Protein AF-A0A4R4MKC4-F1 (afdb_monomer_lite)

Structure (mmCIF, N/CA/C/O backbone):
data_AF-A0A4R4MKC4-F1
#
_entry.id   AF-A0A4R4MKC4-F1
#
loop_
_atom_site.group_PDB
_atom_site.id
_atom_site.type_symbol
_atom_site.label_atom_id
_atom_site.label_alt_id
_atom_site.label_comp_id
_atom_site.label_asym_id
_atom_site.label_entity_id
_atom_site.label_seq_id
_atom_site.pdbx_PDB_ins_code
_atom_site.Cartn_x
_atom_site.Cartn_y
_atom_site.Cartn_z
_atom_site.occupancy
_atom_site.B_iso_or_equiv
_atom_site.auth_seq_id
_atom_site.auth_comp_id
_atom_site.auth_asym_id
_atom_site.auth_atom_id
_atom_site.pdbx_PDB_model_num
ATOM 1 N N . MET A 1 1 ? -0.985 -10.710 39.171 1.00 39.62 1 MET A N 1
ATOM 2 C CA . MET A 1 1 ? -1.564 -9.569 38.439 1.00 39.62 1 MET A CA 1
ATOM 3 C C . MET A 1 1 ? -1.254 -9.827 36.986 1.00 39.62 1 MET A C 1
ATOM 5 O O . MET A 1 1 ? -0.084 -9.866 36.647 1.00 39.62 1 MET A O 1
ATOM 9 N N . SER A 1 2 ? -2.262 -10.198 36.201 1.00 46.22 2 SER A N 1
ATOM 10 C CA . SER A 1 2 ? -2.122 -10.383 34.756 1.00 46.22 2 SER A CA 1
ATOM 11 C C . SER A 1 2 ? -1.725 -9.047 34.144 1.00 46.22 2 SER A C 1
ATOM 13 O O . SER A 1 2 ? -2.396 -8.059 34.438 1.00 46.22 2 SER A O 1
ATOM 15 N N . ASP A 1 3 ? -0.653 -9.022 33.351 1.00 48.34 3 ASP A N 1
ATOM 16 C CA . ASP A 1 3 ? -0.316 -7.870 32.515 1.00 48.34 3 ASP A CA 1
ATOM 17 C C . ASP A 1 3 ? -1.580 -7.442 31.771 1.00 48.34 3 ASP A C 1
ATOM 19 O O . ASP A 1 3 ? -2.181 -8.222 31.027 1.00 48.34 3 ASP A O 1
ATOM 23 N N . GLU A 1 4 ? -2.043 -6.231 32.060 1.00 58.16 4 GLU A N 1
ATOM 24 C CA . GLU A 1 4 ? -3.202 -5.645 31.412 1.00 58.16 4 GLU A CA 1
ATOM 25 C C . GLU A 1 4 ? -2.817 -5.404 29.953 1.00 58.16 4 GLU A C 1
ATOM 27 O O . GLU A 1 4 ? -2.108 -4.457 29.615 1.00 58.16 4 GLU A O 1
ATOM 32 N N . PHE A 1 5 ? -3.209 -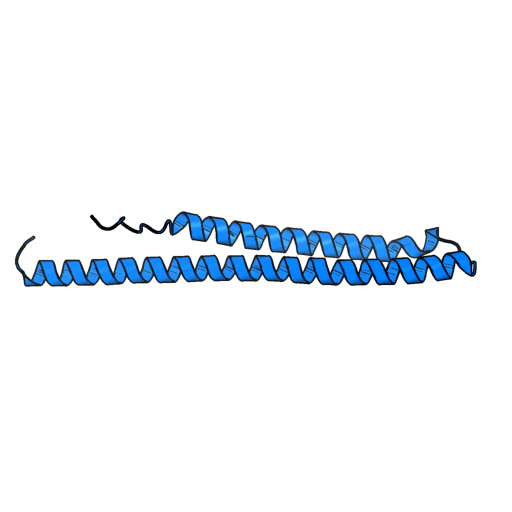6.338 29.088 1.00 61.97 5 PHE A N 1
ATOM 33 C CA . PHE A 1 5 ? -3.002 -6.236 27.654 1.00 61.97 5 PHE A CA 1
ATOM 34 C C . PHE A 1 5 ? -3.875 -5.095 27.120 1.00 61.97 5 PHE A C 1
ATOM 36 O O . PHE A 1 5 ? -5.037 -5.287 26.774 1.00 61.97 5 PHE A O 1
ATOM 43 N N . SER A 1 6 ? -3.315 -3.887 27.106 1.00 72.56 6 SER A N 1
ATOM 44 C CA . SER A 1 6 ? -3.930 -2.699 26.521 1.00 72.56 6 SER A CA 1
ATOM 45 C C . SER A 1 6 ? -3.474 -2.568 25.072 1.00 72.56 6 SER A C 1
ATOM 47 O O . SER A 1 6 ? -2.285 -2.383 24.794 1.00 72.56 6 SER A O 1
ATOM 49 N N . VAL A 1 7 ? -4.411 -2.686 24.129 1.00 82.25 7 VAL A N 1
ATOM 50 C CA . VAL A 1 7 ? -4.106 -2.463 22.714 1.00 82.25 7 VAL A CA 1
ATOM 51 C C . VAL A 1 7 ? -4.260 -0.988 22.377 1.00 82.25 7 VAL A C 1
ATOM 53 O O . VAL A 1 7 ? -5.324 -0.394 22.533 1.00 82.25 7 VAL A O 1
ATOM 56 N N . ASN A 1 8 ? -3.199 -0.397 21.831 1.00 89.31 8 ASN A N 1
ATOM 57 C CA . ASN A 1 8 ? -3.229 0.966 21.316 1.00 89.31 8 ASN A CA 1
ATOM 58 C C . ASN A 1 8 ? -3.950 1.024 19.954 1.00 89.31 8 ASN A C 1
ATOM 60 O O . ASN A 1 8 ? -3.313 1.035 18.899 1.00 89.31 8 ASN A O 1
ATOM 64 N N . VAL A 1 9 ? -5.286 1.074 19.982 1.00 93.06 9 VAL A N 1
ATOM 65 C CA . VAL A 1 9 ? -6.149 1.208 18.792 1.00 93.06 9 VAL A CA 1
ATOM 66 C C . VAL A 1 9 ? -5.769 2.423 17.923 1.00 93.06 9 VAL A C 1
ATOM 68 O O . VAL A 1 9 ? -5.602 2.244 16.712 1.00 93.06 9 VAL A O 1
ATOM 71 N N . PRO A 1 10 ? -5.547 3.639 18.475 1.00 92.88 10 PRO A N 1
ATOM 72 C CA . PRO A 1 10 ? -5.043 4.768 17.687 1.00 92.88 10 PRO A CA 1
ATOM 73 C C . PRO A 1 10 ? -3.705 4.480 16.994 1.00 92.88 10 PRO A C 1
ATOM 75 O O . PRO A 1 10 ? -3.509 4.860 15.839 1.00 92.88 10 PRO A O 1
ATOM 78 N N . GLY A 1 11 ? -2.800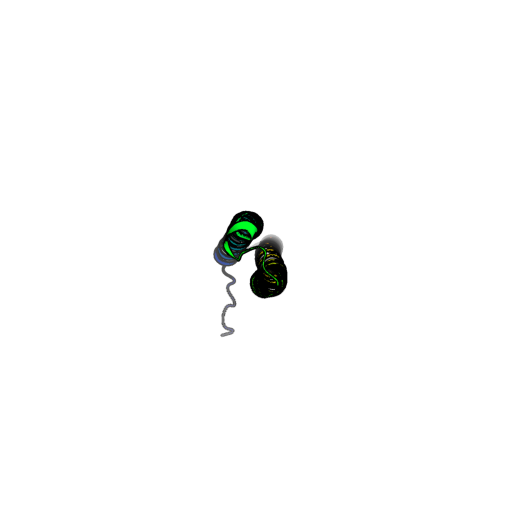 3.775 17.678 1.00 92.94 11 GLY A N 1
ATOM 79 C CA . GLY A 1 11 ? -1.513 3.350 17.131 1.00 92.94 11 GLY A CA 1
ATOM 80 C C . GLY A 1 11 ? -1.662 2.397 15.947 1.00 92.94 11 GLY A C 1
ATOM 81 O O . GLY A 1 11 ? -1.015 2.603 14.923 1.00 92.94 11 GLY A O 1
ATOM 82 N N . LEU A 1 12 ? -2.559 1.409 16.044 1.00 93.44 12 LEU A N 1
ATOM 83 C CA . LEU A 1 12 ? -2.856 0.489 14.940 1.00 93.44 12 LEU A CA 1
ATOM 84 C C . LEU A 1 12 ? -3.427 1.220 13.723 1.00 93.44 12 LEU A C 1
ATOM 86 O O . LEU A 1 12 ? -2.985 0.966 12.604 1.00 93.44 12 LEU A O 1
ATOM 90 N N . ARG A 1 13 ? -4.348 2.170 13.928 1.00 95.00 13 ARG A N 1
ATOM 91 C CA . ARG A 1 13 ? -4.892 2.986 12.829 1.00 95.00 13 ARG A CA 1
ATOM 92 C C . ARG A 1 13 ? -3.814 3.834 12.162 1.00 95.00 13 ARG A C 1
ATOM 94 O O . ARG A 1 13 ? -3.715 3.835 10.942 1.00 95.00 13 ARG A O 1
ATOM 101 N N . SER A 1 14 ? -2.985 4.508 12.957 1.00 96.44 14 SER A N 1
ATOM 102 C CA . SER A 1 14 ? -1.880 5.330 12.449 1.00 96.44 14 SER A CA 1
ATOM 103 C C . SER A 1 14 ? -0.865 4.504 11.650 1.00 96.44 14 SER A C 1
ATOM 105 O O . SER A 1 14 ? -0.471 4.886 10.545 1.00 96.44 14 SER A O 1
ATOM 107 N N . ALA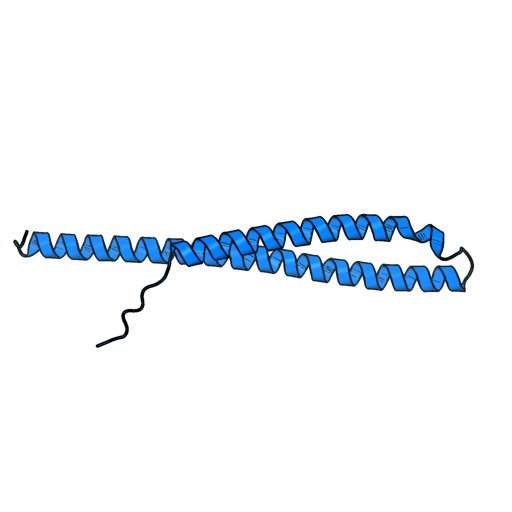 A 1 15 ? -0.490 3.329 12.166 1.00 95.44 15 ALA A N 1
ATOM 108 C CA . ALA A 1 15 ? 0.373 2.391 11.458 1.00 95.44 15 ALA A CA 1
ATOM 109 C C . ALA A 1 15 ? -0.285 1.890 10.163 1.00 95.44 15 ALA A C 1
ATOM 111 O O . ALA A 1 15 ? 0.375 1.830 9.127 1.00 95.44 15 ALA A O 1
ATOM 112 N N . GLY A 1 16 ? -1.589 1.600 10.201 1.00 96.06 16 GLY A N 1
ATOM 113 C CA . GLY A 1 16 ? -2.377 1.213 9.036 1.00 96.06 16 GLY A CA 1
ATOM 114 C C . GLY A 1 16 ? -2.329 2.256 7.920 1.00 96.06 16 GLY A C 1
ATOM 115 O O . GLY A 1 16 ? -1.945 1.935 6.796 1.00 96.06 16 GLY A O 1
ATOM 116 N N . THR A 1 17 ? -2.628 3.516 8.247 1.00 97.19 17 THR A N 1
ATOM 117 C CA . THR A 1 17 ? -2.538 4.647 7.310 1.00 97.19 17 THR A CA 1
ATOM 118 C C . THR A 1 17 ? -1.123 4.812 6.762 1.00 97.19 17 THR A C 1
ATOM 120 O O . THR A 1 17 ? -0.944 4.926 5.554 1.00 97.19 17 THR A O 1
ATOM 123 N N . SER A 1 18 ? -0.107 4.749 7.627 1.00 97.25 18 SER A N 1
ATOM 124 C CA . SER A 1 18 ? 1.295 4.900 7.213 1.00 97.25 18 SER A CA 1
ATOM 125 C C . SER A 1 18 ? 1.726 3.825 6.210 1.00 97.25 18 SER A C 1
ATOM 127 O O . SER A 1 18 ? 2.450 4.119 5.261 1.00 97.25 18 SER A O 1
ATOM 129 N N . MET A 1 19 ? 1.266 2.582 6.390 1.00 96.56 19 MET A N 1
ATOM 130 C CA . MET A 1 19 ? 1.548 1.486 5.457 1.00 96.56 19 MET A CA 1
ATOM 131 C C . MET A 1 19 ? 0.836 1.681 4.115 1.00 96.56 19 MET A C 1
ATOM 133 O O . MET A 1 19 ? 1.452 1.486 3.070 1.00 96.56 19 MET A O 1
ATOM 137 N N . GLN A 1 20 ? -0.420 2.134 4.118 1.00 96.31 20 GLN A N 1
ATOM 138 C CA . GLN A 1 20 ? -1.138 2.448 2.876 1.00 96.31 20 GLN A CA 1
ATOM 139 C C . GLN A 1 20 ? -0.465 3.592 2.108 1.00 96.31 20 GLN A C 1
ATOM 141 O O . GLN A 1 20 ? -0.263 3.492 0.898 1.00 96.31 20 GLN A O 1
ATOM 146 N N . GLU A 1 21 ? -0.049 4.652 2.806 1.00 96.25 21 GLU A N 1
ATOM 147 C CA . GLU A 1 21 ? 0.689 5.766 2.204 1.00 96.25 21 GLU A CA 1
ATOM 148 C C . GLU A 1 21 ? 2.037 5.322 1.629 1.00 96.25 21 GLU A C 1
ATOM 150 O O . GLU A 1 21 ? 2.420 5.758 0.541 1.00 96.25 21 GLU A O 1
ATOM 155 N N . LEU A 1 22 ? 2.763 4.451 2.337 1.00 95.69 22 LEU A N 1
ATOM 156 C CA . LEU A 1 22 ? 4.018 3.885 1.849 1.00 95.69 22 LEU A CA 1
ATOM 157 C C . LEU A 1 22 ? 3.798 3.055 0.581 1.00 95.69 22 LEU A C 1
ATOM 159 O O . LEU A 1 22 ? 4.542 3.232 -0.384 1.00 95.69 22 LEU A O 1
ATOM 163 N N . GLY A 1 23 ? 2.769 2.204 0.567 1.00 95.00 23 GLY A N 1
ATOM 164 C CA . GLY A 1 23 ? 2.377 1.425 -0.607 1.00 95.00 23 GLY A CA 1
ATOM 165 C C . GLY A 1 23 ? 2.076 2.323 -1.806 1.00 95.00 23 GLY A C 1
ATOM 166 O O . GLY A 1 23 ? 2.688 2.164 -2.858 1.00 95.00 23 GLY A O 1
ATOM 167 N N . ALA A 1 24 ? 1.239 3.347 -1.626 1.00 94.56 24 ALA A N 1
ATOM 168 C CA . ALA A 1 24 ? 0.894 4.292 -2.689 1.00 94.56 24 ALA A CA 1
ATOM 169 C C . ALA A 1 24 ? 2.110 5.080 -3.216 1.00 94.56 24 ALA A C 1
ATOM 171 O O . ALA A 1 24 ? 2.250 5.296 -4.421 1.00 94.56 24 ALA A O 1
ATOM 172 N N . ARG A 1 25 ? 3.026 5.499 -2.331 1.00 95.25 25 ARG A N 1
ATOM 173 C CA . ARG A 1 25 ? 4.273 6.172 -2.737 1.00 95.25 25 ARG A CA 1
ATOM 174 C C . ARG A 1 25 ? 5.192 5.244 -3.525 1.00 95.25 25 ARG A C 1
ATOM 176 O O . ARG A 1 25 ? 5.840 5.697 -4.469 1.00 95.25 25 ARG A O 1
ATOM 183 N N . LEU A 1 26 ? 5.283 3.979 -3.119 1.00 93.38 26 LEU A N 1
ATOM 184 C CA . LEU A 1 26 ? 6.106 2.988 -3.801 1.00 93.38 26 LEU A CA 1
ATOM 185 C C . LEU A 1 26 ? 5.558 2.691 -5.200 1.00 93.38 26 LEU A C 1
ATOM 187 O O . LEU A 1 26 ? 6.331 2.707 -6.155 1.00 93.38 26 LEU A O 1
ATOM 191 N N . ASP A 1 27 ? 4.243 2.521 -5.318 1.00 92.50 27 ASP A N 1
ATOM 192 C CA . ASP A 1 27 ? 3.553 2.290 -6.588 1.00 92.50 27 ASP A CA 1
ATOM 193 C C . ASP A 1 27 ? 3.747 3.462 -7.567 1.00 92.50 27 ASP A C 1
ATOM 195 O O . ASP A 1 27 ? 4.245 3.286 -8.681 1.00 92.50 27 ASP A O 1
ATOM 199 N N . GLY A 1 28 ? 3.509 4.700 -7.116 1.00 91.62 28 GLY A N 1
ATOM 200 C CA . GLY A 1 28 ? 3.730 5.885 -7.952 1.00 91.62 28 GLY A CA 1
ATOM 201 C C . GLY A 1 28 ? 5.188 6.044 -8.406 1.00 91.62 28 GLY A C 1
ATOM 202 O O . GLY A 1 28 ? 5.464 6.453 -9.538 1.00 91.62 28 GLY A O 1
ATOM 203 N N . ARG A 1 29 ? 6.152 5.683 -7.548 1.00 91.50 29 ARG A N 1
ATOM 204 C CA . ARG A 1 29 ? 7.580 5.716 -7.892 1.00 91.50 29 ARG A CA 1
ATOM 205 C C . ARG A 1 29 ? 7.965 4.604 -8.867 1.00 91.50 29 ARG A C 1
ATOM 207 O O . ARG A 1 29 ? 8.792 4.848 -9.744 1.00 91.50 29 ARG A O 1
ATOM 214 N N . GLN A 1 30 ? 7.374 3.419 -8.740 1.00 92.50 30 GLN A N 1
ATOM 215 C CA . GLN A 1 30 ? 7.549 2.326 -9.693 1.00 92.50 30 GLN A CA 1
ATOM 216 C C . GLN A 1 30 ? 7.038 2.729 -11.079 1.00 92.50 30 GLN A C 1
ATOM 218 O O . GLN A 1 30 ? 7.737 2.502 -12.062 1.00 92.50 30 GLN A O 1
ATOM 223 N N . GLU A 1 31 ? 5.866 3.355 -11.175 1.00 88.12 31 GLU A N 1
ATOM 224 C CA . GLU A 1 31 ? 5.318 3.791 -12.465 1.00 88.12 31 GLU A CA 1
ATOM 225 C C . GLU A 1 31 ? 6.189 4.868 -13.128 1.00 88.12 31 GLU A C 1
ATOM 227 O O . GLU A 1 31 ? 6.547 4.770 -14.304 1.00 88.12 31 GLU A O 1
ATOM 232 N N . SER A 1 32 ? 6.651 5.843 -12.338 1.00 88.50 32 SER A N 1
ATOM 233 C CA . SER A 1 32 ? 7.629 6.836 -12.797 1.00 88.50 32 SER A CA 1
ATOM 234 C C . SER A 1 32 ? 8.919 6.186 -13.309 1.00 88.50 32 SER A C 1
ATOM 236 O O . SER A 1 32 ? 9.487 6.625 -14.311 1.00 88.50 32 SER A O 1
ATOM 238 N N . TRP A 1 33 ? 9.388 5.132 -12.642 1.00 88.75 33 TRP A N 1
ATOM 239 C CA . TRP A 1 33 ? 10.590 4.412 -13.042 1.00 88.75 33 TRP A CA 1
ATOM 240 C C . TRP A 1 33 ? 10.388 3.580 -14.316 1.00 88.75 33 TRP A C 1
ATOM 242 O O . TRP A 1 33 ? 11.235 3.643 -15.205 1.00 88.75 33 TRP A O 1
ATOM 252 N N . LYS A 1 34 ? 9.250 2.890 -14.469 1.00 86.19 34 LYS A N 1
ATOM 253 C CA . LYS A 1 34 ? 8.891 2.182 -15.712 1.00 86.19 34 LYS A CA 1
ATOM 254 C C . LYS A 1 34 ? 8.909 3.123 -16.916 1.00 86.19 34 LYS A C 1
ATOM 256 O O . LYS A 1 34 ? 9.488 2.787 -17.948 1.00 86.19 34 LYS A O 1
ATOM 261 N N . SER A 1 35 ? 8.356 4.327 -16.764 1.00 85.00 35 SER A N 1
ATOM 262 C CA . SER A 1 35 ? 8.388 5.343 -17.821 1.00 85.00 35 SER A CA 1
ATOM 263 C C . SER A 1 35 ? 9.812 5.785 -18.182 1.00 85.00 35 SER A C 1
ATOM 265 O O . SER A 1 35 ? 10.087 6.019 -19.357 1.00 85.00 35 SER A O 1
ATOM 267 N N . GLN A 1 36 ? 10.717 5.902 -17.204 1.00 86.25 36 GLN A N 1
ATOM 268 C CA . GLN A 1 36 ? 12.117 6.277 -17.445 1.00 86.25 36 GLN A CA 1
ATOM 269 C C . GLN A 1 36 ? 12.889 5.169 -18.167 1.00 86.25 36 GLN A C 1
ATOM 271 O O . GLN A 1 36 ? 13.623 5.446 -19.112 1.00 86.25 36 GLN A O 1
ATOM 276 N N . VAL A 1 37 ? 12.690 3.918 -17.750 1.00 85.06 37 VAL A N 1
ATOM 277 C CA . VAL A 1 37 ? 13.310 2.740 -18.370 1.00 85.06 37 VAL A CA 1
ATOM 278 C C . VAL A 1 37 ? 12.871 2.605 -19.827 1.00 85.06 37 VAL A C 1
ATOM 280 O O . VAL A 1 37 ? 13.721 2.464 -20.704 1.00 85.06 37 VAL A O 1
ATOM 283 N N . ALA A 1 38 ? 11.574 2.737 -20.113 1.00 78.88 38 ALA A N 1
ATOM 284 C CA . ALA A 1 38 ? 11.056 2.658 -21.479 1.00 78.88 38 ALA A CA 1
ATOM 285 C C . ALA A 1 38 ? 11.629 3.745 -22.411 1.00 78.88 38 ALA A C 1
ATOM 287 O O . ALA A 1 38 ? 11.780 3.516 -23.607 1.00 78.88 38 ALA A O 1
ATOM 288 N N . GLY A 1 39 ? 11.982 4.919 -21.873 1.00 77.38 39 GLY A N 1
ATOM 289 C CA . GLY A 1 39 ? 12.603 6.009 -22.632 1.00 77.38 39 GLY A CA 1
ATOM 290 C C . GLY A 1 39 ? 14.114 5.868 -22.852 1.00 77.38 39 GLY A C 1
ATOM 291 O O . GLY A 1 39 ? 14.701 6.710 -23.529 1.00 77.38 39 GLY A O 1
ATOM 292 N N . SER A 1 40 ? 14.756 4.847 -22.275 1.00 71.94 40 SER A N 1
ATOM 293 C CA . SER A 1 40 ? 16.219 4.702 -22.268 1.00 71.94 40 SER A CA 1
ATOM 294 C C . SER A 1 40 ? 16.797 3.889 -23.434 1.00 71.94 40 SER A C 1
ATOM 296 O O . SER A 1 40 ? 18.006 3.902 -23.617 1.00 71.94 40 SER A O 1
ATOM 298 N N . SER A 1 41 ? 15.971 3.238 -24.257 1.00 66.69 41 SER A N 1
ATOM 299 C CA . SER A 1 41 ? 16.395 2.349 -25.359 1.00 66.69 41 SER A CA 1
ATOM 300 C C . SER A 1 41 ? 17.423 2.959 -26.320 1.00 66.69 41 SER A C 1
ATOM 302 O O . SER A 1 41 ? 18.367 2.302 -26.745 1.00 66.69 41 SER A O 1
ATOM 304 N N . ALA A 1 42 ? 17.310 4.257 -26.609 1.00 68.31 42 ALA A N 1
ATOM 305 C CA . ALA A 1 42 ? 18.155 4.938 -27.589 1.00 68.31 42 ALA A CA 1
ATOM 306 C C . ALA A 1 42 ? 19.633 5.126 -27.175 1.00 68.31 42 ALA A C 1
ATOM 308 O O . ALA A 1 42 ? 20.428 5.580 -27.998 1.00 68.31 42 ALA A O 1
ATOM 309 N N . ILE A 1 43 ? 20.017 4.830 -25.926 1.00 80.56 43 ILE A N 1
ATOM 310 C CA . ILE A 1 43 ? 21.372 5.124 -25.416 1.00 80.56 43 ILE A CA 1
ATOM 311 C C . ILE A 1 43 ? 22.380 3.985 -25.613 1.00 80.56 43 ILE A C 1
ATOM 313 O O . ILE A 1 43 ? 23.577 4.222 -25.464 1.00 80.56 43 ILE A O 1
ATOM 317 N N . TRP A 1 44 ? 21.921 2.773 -25.936 1.00 82.81 44 TRP A N 1
ATOM 318 C CA . TRP A 1 44 ? 22.771 1.573 -25.947 1.00 82.81 44 TRP A CA 1
ATOM 319 C C . TRP A 1 44 ? 23.407 1.263 -27.304 1.00 82.81 44 TRP A C 1
ATOM 321 O O . TRP A 1 44 ? 24.320 0.449 -27.361 1.00 82.81 44 TRP A O 1
ATOM 331 N N . GLY A 1 45 ? 22.999 1.965 -28.364 1.00 81.00 45 GLY A N 1
ATOM 332 C CA . GLY A 1 45 ? 23.457 1.696 -29.728 1.00 81.00 45 GLY A CA 1
ATOM 333 C C . GLY A 1 45 ? 22.615 0.625 -30.424 1.00 81.00 45 GLY A C 1
ATOM 334 O O . GLY A 1 45 ? 21.963 -0.190 -29.785 1.00 81.00 45 GLY A O 1
ATOM 335 N N . ALA A 1 46 ? 22.591 0.677 -31.758 1.00 84.50 46 ALA A N 1
ATOM 336 C CA . ALA A 1 46 ? 21.818 -0.243 -32.601 1.00 84.50 46 ALA A CA 1
ATOM 337 C C . ALA A 1 46 ? 22.673 -1.390 -33.177 1.00 84.50 46 ALA A C 1
ATOM 339 O O . ALA A 1 46 ? 22.248 -2.064 -34.115 1.00 84.50 46 ALA A O 1
ATOM 340 N N . ASP A 1 47 ? 23.898 -1.564 -32.675 1.00 90.06 47 ASP A N 1
ATOM 341 C CA . ASP A 1 47 ? 24.733 -2.724 -32.975 1.00 90.06 47 ASP A CA 1
ATOM 342 C C . ASP A 1 47 ? 24.237 -3.967 -32.215 1.00 90.06 47 ASP A C 1
ATOM 344 O O . ASP A 1 47 ? 23.295 -3.913 -31.414 1.00 90.06 47 ASP A O 1
ATOM 348 N N . GLU A 1 48 ? 24.816 -5.123 -32.537 1.00 89.31 48 GLU A N 1
ATOM 349 C CA . GLU A 1 48 ? 24.404 -6.406 -31.962 1.00 89.31 48 GLU A CA 1
ATOM 350 C C . GLU A 1 48 ? 24.636 -6.424 -30.446 1.00 89.31 48 GLU A C 1
ATOM 352 O O . GLU A 1 48 ? 23.758 -6.837 -29.687 1.00 89.31 48 GLU A O 1
ATOM 357 N N . GLU A 1 49 ? 25.780 -5.905 -29.995 1.00 89.19 49 GLU A N 1
ATOM 358 C CA . GLU A 1 49 ? 26.122 -5.799 -28.582 1.00 89.19 49 GLU A CA 1
ATOM 359 C C . GLU A 1 49 ? 25.188 -4.845 -27.823 1.00 89.19 49 GLU A C 1
ATOM 361 O O . GLU A 1 49 ? 24.711 -5.196 -26.738 1.00 89.19 49 GLU A O 1
ATOM 366 N N . GLY A 1 50 ? 24.883 -3.674 -28.393 1.00 87.62 50 GLY A N 1
ATOM 367 C CA . GLY A 1 50 ? 23.953 -2.701 -27.820 1.00 87.62 50 GLY A CA 1
ATOM 368 C C . GLY A 1 50 ? 22.537 -3.253 -27.691 1.00 87.62 50 GLY A C 1
ATOM 369 O O . GLY A 1 50 ? 21.926 -3.153 -26.625 1.00 87.62 50 GLY A O 1
ATOM 370 N N . SER A 1 51 ? 22.056 -3.943 -28.728 1.00 87.12 51 SER A N 1
ATOM 371 C CA . SER A 1 51 ? 20.731 -4.579 -28.739 1.00 87.12 51 SER A CA 1
ATOM 372 C C . SER A 1 51 ? 20.620 -5.704 -27.701 1.00 87.12 51 SER A C 1
ATOM 374 O O . SER A 1 51 ? 19.595 -5.854 -27.031 1.00 87.12 51 SER A O 1
ATOM 376 N N . LEU A 1 52 ? 21.681 -6.504 -27.539 1.00 89.81 52 LEU A N 1
ATOM 377 C CA . LEU A 1 52 ? 21.715 -7.606 -26.576 1.00 89.81 52 LEU A CA 1
ATOM 378 C C . LEU A 1 52 ? 21.754 -7.088 -25.131 1.00 89.81 52 LEU A C 1
ATOM 380 O O . LEU A 1 52 ? 21.068 -7.629 -24.258 1.00 89.81 52 LEU A O 1
ATOM 384 N N . PHE A 1 53 ? 22.503 -6.010 -24.883 1.00 88.62 53 PHE A N 1
ATOM 385 C CA . PHE A 1 53 ? 22.508 -5.333 -23.589 1.00 88.62 53 PHE A CA 1
ATOM 386 C C . PHE A 1 53 ? 21.147 -4.706 -23.266 1.00 88.62 53 PHE A C 1
ATOM 388 O O . PHE A 1 53 ? 20.639 -4.894 -22.159 1.00 88.62 53 PHE A O 1
ATOM 395 N N . GLU A 1 54 ? 20.541 -3.998 -24.222 1.00 88.31 54 GLU A N 1
ATOM 396 C CA . GLU A 1 54 ? 19.222 -3.383 -24.061 1.00 88.31 54 GLU A CA 1
ATOM 397 C C . GLU A 1 54 ? 18.169 -4.425 -23.663 1.00 88.31 54 GLU A C 1
ATOM 399 O O . GLU A 1 54 ? 17.448 -4.225 -22.684 1.00 88.31 54 GLU A O 1
ATOM 404 N N . GLY A 1 55 ? 18.120 -5.564 -24.361 1.00 87.12 55 GLY A N 1
ATOM 405 C CA . GLY A 1 55 ? 17.185 -6.646 -24.051 1.00 87.12 55 GLY A CA 1
ATOM 406 C C . GLY A 1 55 ? 17.320 -7.153 -22.612 1.00 87.12 55 GLY A C 1
ATOM 407 O O . GLY A 1 55 ? 16.328 -7.217 -21.883 1.00 87.12 55 GLY A O 1
ATOM 408 N N . GLY A 1 56 ? 18.549 -7.441 -22.168 1.00 89.81 56 GLY A N 1
ATOM 409 C CA . GLY A 1 56 ? 18.806 -7.888 -20.795 1.00 89.81 56 GLY A CA 1
ATOM 410 C C . GLY A 1 56 ? 18.495 -6.815 -19.745 1.00 89.81 56 GLY A C 1
ATOM 411 O O . GLY A 1 56 ? 17.936 -7.113 -18.688 1.00 89.81 56 GLY A O 1
ATOM 412 N N . TYR A 1 57 ? 18.805 -5.551 -20.039 1.00 88.44 57 TYR A N 1
ATOM 413 C CA . TYR A 1 57 ? 18.469 -4.428 -19.168 1.00 88.44 57 TYR A CA 1
ATOM 414 C C . TYR A 1 57 ? 16.950 -4.282 -19.002 1.00 88.44 57 TYR A C 1
ATOM 416 O O . TYR A 1 57 ? 16.459 -4.183 -17.874 1.00 88.44 57 TYR A O 1
ATOM 424 N N . LEU A 1 58 ? 16.192 -4.311 -20.101 1.00 89.00 58 LEU A N 1
ATOM 425 C CA . LEU A 1 58 ? 14.731 -4.213 -20.082 1.00 89.00 58 LEU A CA 1
ATOM 426 C C . LEU A 1 58 ? 14.083 -5.391 -19.345 1.00 89.00 58 LEU A C 1
ATOM 428 O O . LEU A 1 58 ? 13.142 -5.187 -18.581 1.00 89.00 58 LEU A O 1
ATOM 432 N N . GLU A 1 59 ? 14.609 -6.607 -19.497 1.00 90.12 59 GLU A N 1
ATOM 433 C CA . GLU A 1 59 ? 14.114 -7.783 -18.774 1.00 90.12 59 GLU A CA 1
ATOM 434 C C . GLU A 1 59 ? 14.303 -7.644 -17.254 1.00 90.12 59 GLU A C 1
ATOM 436 O O . GLU A 1 59 ? 13.351 -7.782 -16.478 1.00 90.12 59 GLU A O 1
ATOM 441 N N . VAL A 1 60 ? 15.522 -7.317 -16.812 1.00 91.19 60 VAL A N 1
ATOM 442 C CA . VAL A 1 60 ? 15.837 -7.161 -15.383 1.00 91.19 60 VAL A CA 1
ATOM 443 C C . VAL A 1 60 ? 15.025 -6.023 -14.767 1.00 91.19 60 VAL A C 1
ATOM 445 O O . VAL A 1 60 ? 14.516 -6.146 -13.648 1.00 91.19 60 VAL A O 1
ATOM 448 N N . THR A 1 61 ? 14.877 -4.915 -15.491 1.00 90.38 61 THR A N 1
ATOM 449 C CA . THR A 1 61 ? 14.104 -3.769 -15.009 1.00 90.38 61 THR A CA 1
ATOM 450 C C . THR A 1 61 ? 12.603 -4.059 -14.964 1.00 90.38 61 THR A C 1
ATOM 452 O O . THR A 1 61 ? 11.957 -3.741 -13.964 1.00 90.38 61 THR A O 1
ATOM 455 N N . ALA A 1 62 ? 12.039 -4.751 -15.956 1.00 89.38 62 ALA A N 1
ATOM 456 C CA . ALA A 1 62 ? 10.653 -5.212 -15.898 1.00 89.38 62 ALA A CA 1
ATOM 457 C C . ALA A 1 62 ? 10.413 -6.087 -14.658 1.00 89.38 62 ALA A C 1
ATOM 459 O O . ALA A 1 62 ? 9.481 -5.833 -13.888 1.00 89.38 62 ALA A O 1
ATOM 460 N N . ARG A 1 63 ? 11.314 -7.044 -14.397 1.00 91.81 63 ARG A N 1
ATOM 461 C CA . ARG A 1 63 ? 11.205 -7.946 -13.246 1.00 91.81 63 ARG A CA 1
ATOM 462 C C . ARG A 1 63 ? 11.290 -7.219 -11.906 1.00 91.81 63 ARG A C 1
ATOM 464 O O . ARG A 1 63 ? 10.514 -7.502 -10.995 1.00 91.81 63 ARG A O 1
ATOM 471 N N . LEU A 1 64 ? 12.214 -6.272 -11.769 1.00 90.75 64 LEU A N 1
ATOM 472 C CA . LEU A 1 64 ? 12.291 -5.433 -10.573 1.00 90.75 64 LEU A CA 1
ATOM 473 C C . LEU A 1 64 ? 11.014 -4.587 -10.406 1.00 90.75 64 LEU A C 1
ATOM 475 O O . LEU A 1 64 ? 10.553 -4.398 -9.283 1.00 90.75 64 LEU A O 1
ATOM 479 N N . GLY A 1 65 ? 10.392 -4.147 -11.501 1.00 91.31 65 GLY A N 1
ATOM 480 C CA . GLY A 1 65 ? 9.135 -3.396 -11.472 1.00 91.31 65 GLY A CA 1
ATOM 481 C C . GLY A 1 65 ? 7.978 -4.205 -10.901 1.00 91.31 65 GLY A C 1
ATOM 482 O O . GLY A 1 65 ? 7.236 -3.695 -10.069 1.00 91.31 65 GLY A O 1
ATOM 483 N N . GLU A 1 66 ? 7.856 -5.471 -11.294 1.00 91.94 66 GLU A N 1
ATOM 484 C CA . GLU A 1 66 ? 6.864 -6.396 -10.731 1.00 91.94 66 GLU A CA 1
ATOM 485 C C . GLU A 1 66 ? 7.062 -6.612 -9.226 1.00 91.94 66 GLU A C 1
ATOM 487 O O . GLU A 1 66 ? 6.097 -6.600 -8.464 1.00 91.94 66 GLU A O 1
ATOM 492 N N . LEU A 1 67 ? 8.313 -6.778 -8.783 1.00 93.94 67 LEU A N 1
ATOM 493 C CA . LEU A 1 67 ? 8.631 -6.974 -7.365 1.00 93.94 67 LEU A CA 1
ATOM 494 C C . LEU A 1 67 ? 8.273 -5.745 -6.522 1.00 93.94 67 LEU A C 1
ATOM 496 O O . LEU A 1 67 ? 7.739 -5.888 -5.422 1.00 93.94 67 LEU A O 1
ATOM 500 N N . LEU A 1 68 ? 8.547 -4.541 -7.033 1.00 92.56 68 LEU A N 1
ATOM 501 C CA . LEU A 1 68 ? 8.182 -3.294 -6.359 1.00 92.56 68 LEU A CA 1
ATOM 502 C C . LEU A 1 68 ? 6.659 -3.118 -6.280 1.00 92.56 68 LEU A C 1
ATOM 504 O O . LEU A 1 68 ? 6.165 -2.702 -5.233 1.00 92.56 68 LEU A O 1
ATOM 508 N N . GLY A 1 69 ? 5.926 -3.496 -7.330 1.00 93.50 69 GLY A N 1
ATOM 509 C CA . GLY A 1 69 ? 4.461 -3.477 -7.337 1.00 93.50 69 GLY A CA 1
ATOM 510 C C . GLY A 1 69 ? 3.858 -4.447 -6.329 1.00 93.50 69 GLY A C 1
ATOM 511 O O . GLY A 1 69 ? 3.013 -4.059 -5.525 1.00 93.50 69 GLY A O 1
ATOM 512 N N . GLY A 1 70 ? 4.368 -5.681 -6.279 1.00 94.88 70 GLY A N 1
ATOM 513 C CA . GLY A 1 70 ? 3.949 -6.658 -5.270 1.00 94.88 70 GLY A CA 1
ATOM 514 C C . GLY A 1 70 ? 4.245 -6.196 -3.838 1.00 94.88 70 GLY A C 1
ATOM 515 O O . GLY A 1 70 ? 3.443 -6.415 -2.930 1.00 94.88 70 GLY A 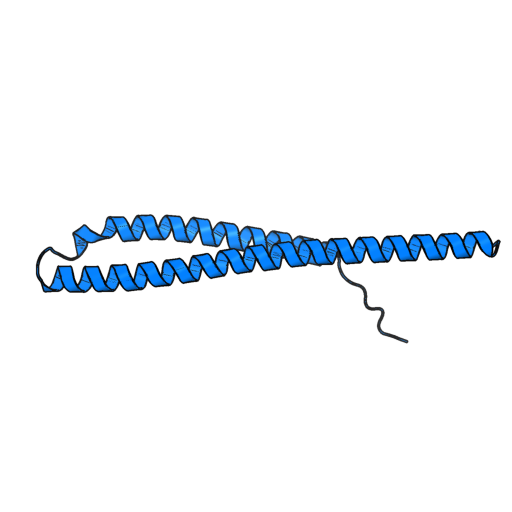O 1
ATOM 516 N N . LEU A 1 71 ? 5.365 -5.499 -3.619 1.00 95.12 71 LEU A N 1
ATOM 517 C CA . LEU A 1 71 ? 5.679 -4.910 -2.316 1.00 95.12 71 LEU A CA 1
ATOM 518 C C . LEU A 1 71 ? 4.730 -3.752 -1.959 1.00 95.12 71 LEU A C 1
ATOM 520 O O . LEU A 1 71 ? 4.315 -3.637 -0.804 1.00 95.12 71 LEU A O 1
ATOM 524 N N . ALA A 1 72 ? 4.362 -2.912 -2.930 1.00 95.38 72 ALA A N 1
ATOM 525 C CA . ALA A 1 72 ? 3.400 -1.830 -2.732 1.00 95.38 72 ALA A CA 1
ATOM 526 C C . ALA A 1 72 ? 2.014 -2.368 -2.339 1.00 95.38 72 ALA A C 1
ATOM 528 O O . ALA A 1 72 ? 1.415 -1.893 -1.369 1.00 95.38 72 ALA A O 1
ATOM 529 N N . GLU A 1 73 ? 1.545 -3.409 -3.029 1.00 95.56 73 GLU A N 1
ATOM 530 C CA . GLU A 1 73 ? 0.296 -4.109 -2.715 1.00 95.56 73 GLU A CA 1
ATOM 531 C C . GLU A 1 73 ? 0.333 -4.751 -1.319 1.00 95.56 73 GLU A C 1
ATOM 533 O O . GLU A 1 73 ? -0.627 -4.640 -0.546 1.00 95.56 73 GLU A O 1
ATOM 538 N N . ALA A 1 74 ? 1.459 -5.370 -0.950 1.00 96.81 74 ALA A N 1
ATOM 539 C CA . ALA A 1 74 ? 1.642 -5.954 0.375 1.00 96.81 74 ALA A CA 1
ATOM 540 C C . ALA A 1 74 ? 1.539 -4.895 1.485 1.00 96.81 74 ALA A C 1
ATOM 542 O O . ALA A 1 74 ? 0.856 -5.125 2.486 1.00 96.81 74 ALA A O 1
ATOM 543 N N . PHE A 1 75 ? 2.149 -3.716 1.306 1.00 96.44 75 PHE A N 1
ATOM 544 C CA . PHE A 1 75 ? 2.002 -2.610 2.257 1.00 96.44 75 PHE A CA 1
ATOM 545 C C . PHE A 1 75 ? 0.554 -2.119 2.360 1.00 96.44 75 PHE A C 1
ATOM 547 O O . PHE A 1 75 ? 0.058 -1.927 3.473 1.00 96.44 75 PHE A O 1
ATOM 554 N N . GLY A 1 76 ? -0.151 -1.989 1.233 1.00 95.19 76 GLY A N 1
ATOM 555 C CA . GLY A 1 76 ? -1.579 -1.661 1.225 1.00 95.19 76 GLY A CA 1
ATOM 556 C C . GLY A 1 76 ? -2.410 -2.677 2.016 1.00 95.19 76 GLY A C 1
ATOM 557 O O . GLY A 1 76 ? -3.189 -2.299 2.892 1.00 95.19 76 GLY A O 1
ATOM 558 N N . THR A 1 77 ? -2.174 -3.969 1.785 1.00 96.50 77 THR A N 1
ATOM 559 C CA . THR A 1 77 ? -2.867 -5.075 2.465 1.00 96.50 77 THR A CA 1
ATOM 560 C C . THR A 1 77 ? -2.613 -5.078 3.972 1.00 96.50 77 THR A C 1
ATOM 562 O O . THR A 1 77 ? -3.554 -5.166 4.762 1.00 96.50 77 THR A O 1
ATOM 565 N N . VAL A 1 78 ? -1.353 -4.937 4.397 1.00 96.44 78 VAL A N 1
ATOM 566 C CA . VAL A 1 78 ? -1.004 -4.816 5.823 1.00 96.44 78 VAL A CA 1
ATOM 567 C C . VAL A 1 78 ? -1.713 -3.612 6.436 1.00 96.44 78 VAL A C 1
ATOM 569 O O . VAL A 1 78 ? -2.287 -3.718 7.519 1.00 96.44 78 VAL A O 1
ATOM 572 N N . GLY A 1 79 ? -1.723 -2.482 5.730 1.00 95.56 79 GLY A N 1
ATOM 573 C CA . GLY A 1 79 ? -2.374 -1.272 6.198 1.00 95.56 79 GLY A CA 1
ATOM 574 C C . GLY A 1 79 ? -3.885 -1.423 6.397 1.00 95.56 79 GLY A C 1
ATOM 575 O O . GLY A 1 79 ? -4.419 -0.955 7.404 1.00 95.56 79 GLY A O 1
ATOM 576 N N . VAL A 1 80 ? -4.574 -2.110 5.482 1.00 96.25 80 VAL A N 1
ATOM 577 C CA . VAL A 1 80 ? -6.003 -2.450 5.618 1.00 96.25 80 VAL A CA 1
ATOM 578 C C . VAL A 1 80 ? -6.231 -3.381 6.809 1.00 96.25 80 VAL A C 1
ATOM 580 O O . VAL A 1 80 ? -7.104 -3.120 7.636 1.00 96.25 80 VAL A O 1
ATOM 583 N N . ASN A 1 81 ? -5.413 -4.426 6.951 1.00 97.00 81 ASN A N 1
ATOM 584 C CA . ASN A 1 81 ? -5.545 -5.401 8.036 1.00 97.00 81 ASN A CA 1
ATOM 585 C C . ASN A 1 81 ? -5.354 -4.769 9.422 1.00 97.00 81 ASN A C 1
ATOM 587 O O . ASN A 1 81 ? -6.043 -5.146 10.374 1.00 97.00 81 ASN A O 1
ATOM 591 N N . LEU A 1 82 ? -4.454 -3.790 9.545 1.00 95.62 82 LEU A N 1
ATOM 592 C CA . LEU A 1 82 ? -4.271 -3.020 10.777 1.00 95.62 82 LEU A CA 1
ATOM 593 C C . LEU A 1 82 ? -5.505 -2.171 11.106 1.00 95.62 82 LEU A C 1
ATOM 595 O O . LEU A 1 82 ? -5.918 -2.131 12.265 1.00 95.62 82 LEU A O 1
ATOM 599 N N . GLY A 1 83 ? -6.123 -1.550 10.098 1.00 94.50 83 GLY A N 1
ATOM 600 C CA . GLY A 1 83 ? -7.383 -0.817 10.254 1.00 94.50 83 GLY A CA 1
ATOM 601 C C . GLY A 1 83 ? -8.522 -1.718 10.733 1.00 94.50 83 GLY A C 1
ATOM 602 O O . GLY A 1 83 ? -9.133 -1.440 11.761 1.00 94.50 83 GLY A O 1
ATOM 603 N N . VAL A 1 84 ? -8.729 -2.855 10.060 1.00 95.50 84 VAL A N 1
ATOM 604 C CA . VAL A 1 84 ? -9.743 -3.855 10.445 1.00 95.50 84 VAL A CA 1
ATOM 605 C C . VAL A 1 84 ? -9.504 -4.376 11.864 1.00 95.50 84 VAL A C 1
ATOM 607 O O . VAL A 1 84 ? -10.441 -4.510 12.648 1.00 95.50 84 VAL A O 1
ATOM 610 N N . SER A 1 85 ? -8.248 -4.643 12.227 1.00 94.19 85 SER A N 1
ATOM 611 C CA . SER A 1 85 ? -7.904 -5.091 13.581 1.00 94.19 85 SER A CA 1
ATOM 612 C C . SER A 1 85 ? -8.233 -4.027 14.629 1.00 94.19 85 SER A C 1
ATOM 614 O O . SER A 1 85 ? -8.789 -4.352 15.675 1.00 94.19 85 SER A O 1
ATOM 616 N N . ALA A 1 86 ? -7.937 -2.757 14.343 1.00 94.56 86 ALA A N 1
ATOM 617 C CA . ALA A 1 86 ? -8.270 -1.644 15.224 1.00 94.56 86 ALA A CA 1
ATOM 618 C C . ALA A 1 86 ? -9.790 -1.510 15.432 1.00 94.56 86 ALA A C 1
ATOM 620 O O . ALA A 1 86 ? -10.236 -1.300 16.560 1.00 94.56 86 ALA A O 1
ATOM 621 N N . ASP A 1 87 ? -10.578 -1.679 14.369 1.00 94.06 87 ASP A N 1
ATOM 622 C CA . ASP A 1 87 ? -12.042 -1.612 14.422 1.00 94.06 87 ASP A CA 1
ATOM 623 C C . ASP A 1 87 ? 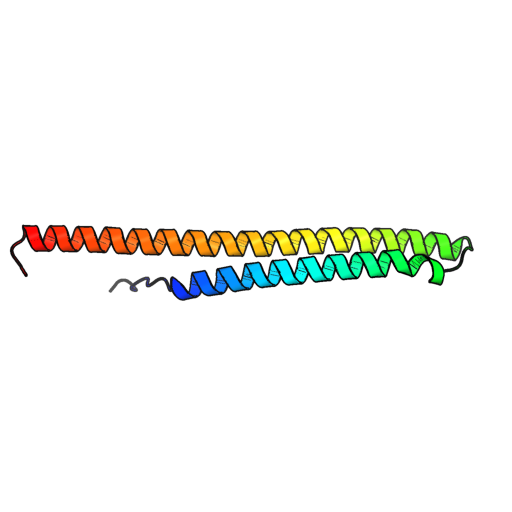-12.641 -2.769 15.228 1.00 94.06 87 ASP A C 1
ATOM 625 O O . ASP A 1 87 ? -13.505 -2.552 16.078 1.00 94.06 87 ASP A O 1
ATOM 629 N N . ASN A 1 88 ? -12.133 -3.987 15.025 1.00 94.69 88 ASN A N 1
ATOM 630 C CA . ASN A 1 88 ? -12.567 -5.164 15.776 1.00 94.69 88 ASN A CA 1
ATOM 631 C C . ASN A 1 88 ? -12.300 -5.018 17.280 1.00 94.69 88 ASN A C 1
ATOM 633 O O . ASN A 1 88 ? -13.138 -5.403 18.095 1.00 94.69 88 ASN A O 1
ATOM 637 N N . ILE A 1 89 ? -11.150 -4.450 17.652 1.00 93.50 89 ILE A N 1
ATOM 638 C CA . ILE A 1 89 ? -10.785 -4.229 19.056 1.00 93.50 89 ILE A CA 1
ATOM 639 C C . ILE A 1 89 ? -11.674 -3.156 19.681 1.00 93.50 89 ILE A C 1
ATOM 641 O O . ILE A 1 89 ? -12.233 -3.385 20.749 1.00 93.50 89 ILE A O 1
ATOM 645 N N . ALA A 1 90 ? -11.877 -2.026 18.997 1.00 91.44 90 ALA A N 1
ATOM 646 C CA . ALA A 1 90 ? -12.766 -0.974 19.485 1.00 91.44 90 ALA A CA 1
ATOM 647 C C . ALA A 1 90 ? -14.200 -1.493 19.705 1.00 91.44 90 ALA A C 1
ATOM 649 O O . ALA A 1 90 ? -14.808 -1.228 20.741 1.00 91.44 90 ALA A O 1
ATOM 650 N N . ALA A 1 91 ? -14.717 -2.296 18.769 1.00 93.00 91 ALA A N 1
ATOM 651 C CA . ALA A 1 91 ? -16.036 -2.907 18.892 1.00 93.00 91 ALA A CA 1
ATOM 652 C C . ALA A 1 91 ? -16.123 -3.900 20.067 1.00 93.00 91 ALA A C 1
ATOM 654 O O . ALA A 1 91 ? -17.136 -3.937 20.770 1.00 93.00 91 ALA A O 1
ATOM 655 N N . ALA A 1 92 ? -15.073 -4.693 20.301 1.00 91.88 92 ALA A N 1
ATOM 656 C CA . ALA A 1 92 ? -15.009 -5.623 21.427 1.00 91.88 92 ALA A CA 1
ATOM 657 C C . ALA A 1 92 ? -14.969 -4.892 22.782 1.00 91.88 92 ALA A C 1
ATOM 659 O O . ALA A 1 92 ? -15.670 -5.293 23.719 1.00 91.88 92 ALA A O 1
ATOM 660 N N . ASP A 1 93 ? -14.211 -3.797 22.876 1.00 89.50 93 ASP A N 1
ATOM 661 C CA . ASP A 1 93 ? -14.132 -2.962 24.078 1.00 89.50 93 ASP A CA 1
ATOM 662 C C . ASP A 1 93 ? -15.479 -2.300 24.390 1.00 89.50 93 ASP A C 1
ATOM 664 O O . ASP A 1 93 ? -15.938 -2.320 25.537 1.00 89.50 93 ASP A O 1
ATOM 668 N N . ASP A 1 94 ? -16.158 -1.762 23.375 1.00 90.25 94 ASP A N 1
ATOM 669 C CA . ASP A 1 94 ? -17.472 -1.139 23.538 1.00 90.25 94 ASP A CA 1
ATOM 670 C C . ASP A 1 94 ? -18.545 -2.161 23.942 1.00 90.25 94 ASP A C 1
ATOM 672 O O . ASP A 1 94 ? -19.342 -1.897 24.850 1.00 90.25 94 ASP A O 1
ATOM 676 N N . ALA A 1 95 ? -18.534 -3.357 23.344 1.00 92.44 95 ALA A N 1
ATOM 677 C CA . ALA A 1 95 ? -19.432 -4.445 23.725 1.00 92.44 95 ALA A CA 1
ATOM 678 C C . ALA A 1 95 ? -19.203 -4.890 25.179 1.00 92.44 95 ALA A C 1
ATOM 680 O O . ALA A 1 95 ? -20.161 -5.070 25.937 1.00 92.44 95 ALA A O 1
ATOM 681 N N . THR A 1 96 ? -17.940 -5.009 25.594 1.00 89.56 96 THR A N 1
ATOM 682 C CA . THR A 1 96 ? -17.569 -5.363 26.970 1.00 89.56 96 THR A CA 1
ATOM 683 C C . THR A 1 96 ? -18.021 -4.284 27.954 1.00 89.56 96 THR A C 1
ATOM 685 O O . THR A 1 96 ? -18.636 -4.591 28.978 1.00 89.56 96 THR A O 1
ATOM 688 N N . ARG A 1 97 ? -17.806 -3.003 27.626 1.00 89.50 97 ARG A N 1
ATOM 689 C CA . ARG A 1 97 ? -18.255 -1.871 28.449 1.00 89.50 97 ARG A CA 1
ATOM 690 C C . ARG A 1 97 ? -19.779 -1.853 28.598 1.00 89.50 97 ARG A C 1
ATOM 692 O O . ARG A 1 97 ? -20.280 -1.679 29.708 1.00 89.50 97 ARG A O 1
ATOM 699 N N . ALA A 1 98 ? -20.519 -2.092 27.515 1.00 90.94 98 ALA A N 1
ATOM 700 C CA . ALA A 1 98 ? -21.979 -2.173 27.543 1.00 90.94 98 ALA A CA 1
ATOM 701 C C . ALA A 1 98 ? -22.483 -3.329 28.425 1.00 90.94 98 ALA A C 1
ATOM 703 O O . ALA A 1 98 ? -23.421 -3.148 29.205 1.00 90.94 98 ALA A O 1
ATOM 704 N N . GLN A 1 99 ? -21.838 -4.499 28.359 1.00 91.44 99 GLN A N 1
ATOM 705 C CA . GLN A 1 99 ? -22.164 -5.631 29.230 1.00 91.44 99 GLN A CA 1
ATOM 706 C C . GLN A 1 99 ? -21.914 -5.309 30.707 1.00 91.44 99 GLN A C 1
ATOM 708 O O . GLN A 1 99 ? -22.783 -5.574 31.539 1.00 91.44 99 GLN A O 1
ATOM 713 N N . ILE A 1 100 ? -20.769 -4.699 31.035 1.00 89.19 100 ILE A N 1
ATOM 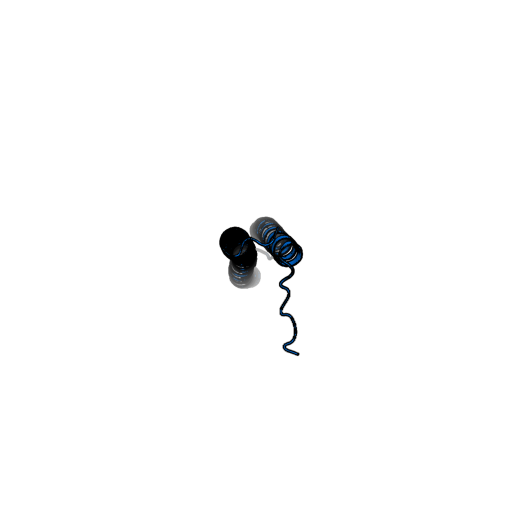714 C CA . ILE A 1 100 ? -20.439 -4.296 32.409 1.00 89.19 100 ILE A CA 1
ATOM 715 C C . ILE A 1 100 ? -21.474 -3.299 32.938 1.00 89.19 100 ILE A C 1
ATOM 717 O O . ILE A 1 100 ? -22.008 -3.507 34.028 1.00 89.19 100 ILE A O 1
ATOM 721 N N . HIS A 1 101 ? -21.825 -2.272 32.160 1.00 87.94 101 HIS A N 1
ATOM 722 C CA . HIS A 1 101 ? -22.866 -1.318 32.547 1.00 87.94 101 HIS A CA 1
ATOM 723 C C . HIS A 1 101 ? -24.230 -1.989 32.751 1.00 87.94 101 HIS A C 1
ATOM 725 O O . HIS A 1 101 ? -24.910 -1.708 33.737 1.00 87.94 101 HIS A O 1
ATOM 731 N N . GLY A 1 102 ? -24.619 -2.922 31.877 1.00 88.38 102 GLY A N 1
ATOM 732 C CA . GLY A 1 102 ? -25.859 -3.685 32.041 1.00 88.38 102 GLY A CA 1
ATOM 733 C C . GLY A 1 102 ? -25.872 -4.534 33.318 1.00 88.38 102 GLY A C 1
ATOM 734 O O . GLY A 1 102 ? -26.892 -4.625 34.003 1.00 88.38 102 GLY A O 1
ATOM 735 N N . VAL A 1 103 ? -24.732 -5.126 33.686 1.00 89.06 103 VAL A N 1
ATOM 736 C CA . VAL A 1 103 ? -24.580 -5.870 34.946 1.00 89.06 103 VAL A CA 1
ATOM 737 C C . VAL A 1 103 ? -24.628 -4.933 36.159 1.00 89.06 103 VAL A C 1
ATOM 739 O O . VAL A 1 103 ? -25.322 -5.249 37.123 1.00 89.06 103 VAL A O 1
ATOM 742 N N . GLN A 1 104 ? -23.965 -3.773 36.114 1.00 86.31 104 GLN A N 1
ATOM 743 C CA . GLN A 1 104 ? -24.007 -2.764 37.186 1.00 86.31 104 GLN A CA 1
ATOM 744 C C . GLN A 1 104 ? -25.438 -2.279 37.453 1.00 86.31 104 GLN A C 1
ATOM 746 O O . GLN A 1 104 ? -25.893 -2.303 38.598 1.00 86.31 104 GLN A O 1
ATOM 751 N N . GLN A 1 105 ? -26.184 -1.961 36.390 1.00 85.19 105 GLN A N 1
ATOM 752 C CA . GLN A 1 105 ? -27.593 -1.568 36.480 1.00 85.19 105 GLN A CA 1
ATOM 753 C C . GLN A 1 105 ? -28.457 -2.666 37.116 1.00 85.19 105 GLN A C 1
ATOM 755 O O . GLN A 1 105 ? -29.281 -2.384 37.985 1.00 85.19 105 GLN A O 1
ATOM 760 N N . ARG A 1 106 ? -28.242 -3.935 36.743 1.00 82.75 106 ARG A N 1
ATOM 761 C CA . ARG A 1 106 ? -28.956 -5.082 37.330 1.00 82.75 106 ARG A CA 1
ATOM 762 C C . ARG A 1 106 ? -28.624 -5.334 38.800 1.00 82.75 106 ARG A C 1
ATOM 764 O O . ARG A 1 106 ? -29.453 -5.892 39.513 1.00 82.75 106 ARG A O 1
ATOM 771 N N . LEU A 1 107 ? -27.419 -4.979 39.239 1.00 85.06 107 LEU A N 1
ATOM 772 C CA . LEU A 1 107 ? -26.960 -5.166 40.617 1.00 85.06 107 LEU A CA 1
ATOM 773 C C . LEU A 1 107 ? -27.336 -3.996 41.541 1.00 85.06 107 LEU A C 1
ATOM 775 O O . LEU A 1 107 ? -27.022 -4.046 42.729 1.00 85.06 107 LEU A O 1
ATOM 779 N N . GLY A 1 108 ? -28.012 -2.959 41.031 1.00 69.38 108 GLY A N 1
ATOM 780 C CA . GLY A 1 108 ? -28.499 -1.837 41.837 1.00 69.38 108 GLY A CA 1
ATOM 781 C C . GLY A 1 108 ? -27.391 -0.963 42.432 1.00 69.38 108 GLY A C 1
ATOM 782 O O . GLY A 1 108 ? -27.638 -0.249 43.403 1.00 69.38 108 GLY A O 1
ATOM 783 N N . ARG A 1 109 ? -26.172 -1.021 41.883 1.00 62.47 109 ARG A N 1
ATOM 784 C CA . ARG A 1 109 ? -25.088 -0.103 42.244 1.00 62.47 109 ARG A CA 1
ATOM 785 C C . ARG A 1 109 ? -24.977 0.979 41.163 1.00 62.47 109 ARG A C 1
ATOM 787 O O . ARG A 1 109 ? -24.757 0.597 40.013 1.00 62.47 109 ARG A O 1
ATOM 794 N N . PRO A 1 110 ? -25.188 2.267 41.508 1.00 55.84 110 PRO A N 1
ATOM 795 C CA . PRO A 1 110 ? -24.946 3.372 40.586 1.00 55.84 110 PRO A CA 1
ATOM 796 C C . PRO A 1 110 ? -23.476 3.437 40.165 1.00 55.84 110 PRO A C 1
ATOM 798 O O . PRO A 1 110 ? -22.609 3.020 40.972 1.00 55.84 110 PRO A O 1
#

pLDDT: mean 87.72, std 11.06, range [39.62, 97.25]

Sequence (110 aa):
MSDEFSVNVPGLRSAGTSMQELGARLDGRQESWKSQVAGSSAIWGADEEGSLFEGGYLEVTARLGELLGGLAEAFGTVGVNLGVSADNIAAADDATRAQIHGVQQRLGRP

Radius of gyration: 25.83 Å; chains: 1; bounding box: 55×17×75 Å

Secondary structure (DSSP, 8-state):
--------HHHHHHHHHHHHHHHHHHHHHHHHHHHHHHTTGGGS-SSHHHHHHHHHHHHHHHHHHHHHHHHHHHHHHHHHHHHHHHHHHHHHHHHHHHHHHHHHHHTT--

Foldseek 3Di:
DPDPPDDPLVVLLVLLVVLLVVLVVLLVVLVVVLVVLVVCLVPQDPDPRSVVVNVVSNVVSVVVSVVSNVSSVVSNVSSVVSNVVSVVVVVVVVVVVVVVVVVCVVVPHD